Protein AF-A0A0G4KZ45-F1 (afdb_monomer_lite)

pLDDT: mean 85.66, std 16.25, range [34.19, 98.19]

Organism: Verticillium longisporum (NCBI:txid100787)

Foldseek 3Di:
DDDPQVRFLCCLACVLLVQLVLQLDPPRPDQEEEREQYPPQALVSQQSHDHEYEYEHELVDDPVSQVSNVVNHPYNYHGYYNNHDDRQLLTSPPPCVPVVSVVVNVVVVVVVVVSVVVRD

Secondary structure (DSSP, 8-state):
----HHHHHHHHHHHHHHHHHHHHSTT---S-EEEES-SS--HHHHTT--S-EEEEEETTS-HHHHHHHHHH--SSEEEEEETTSPTTTTTTT--TTSHHHHHHHHHHHHHHHHHHHHH-

Structure (mmCIF, N/CA/C/O backbone):
data_AF-A0A0G4KZ45-F1
#
_entry.id   AF-A0A0G4KZ45-F1
#
loop_
_atom_site.group_PDB
_atom_site.id
_atom_site.type_symbol
_atom_site.label_atom_id
_atom_site.label_alt_id
_atom_site.label_comp_id
_atom_site.label_asym_id
_atom_site.label_entity_id
_atom_site.label_seq_id
_atom_site.pdbx_PDB_ins_code
_atom_site.Cartn_x
_atom_site.Cartn_y
_atom_site.Cartn_z
_atom_site.occupancy
_atom_site.B_iso_or_equiv
_atom_site.auth_seq_id
_atom_site.auth_comp_id
_atom_site.auth_asym_id
_atom_site.auth_atom_id
_atom_site.pdbx_PDB_model_num
ATOM 1 N N . PHE A 1 1 ? -13.980 4.858 -21.211 1.00 35.38 1 PHE A N 1
ATOM 2 C CA . PHE A 1 1 ? -13.000 5.096 -20.142 1.00 35.38 1 PHE A CA 1
ATOM 3 C C . PHE A 1 1 ? -11.652 5.315 -20.805 1.00 35.38 1 PHE A C 1
ATOM 5 O O . PHE A 1 1 ? -11.023 4.351 -21.201 1.00 35.38 1 PHE A O 1
ATOM 12 N N . HIS A 1 2 ? -11.294 6.572 -21.067 1.00 34.19 2 HIS A N 1
ATOM 13 C CA . HIS A 1 2 ? -9.944 6.962 -21.479 1.00 34.19 2 HIS A CA 1
ATOM 14 C C . HIS A 1 2 ? -9.430 7.865 -20.356 1.00 34.19 2 HIS A C 1
ATOM 16 O O . HIS A 1 2 ? -9.641 9.074 -20.404 1.00 34.19 2 HIS A O 1
ATOM 22 N N . GLY A 1 3 ? -8.904 7.252 -19.295 1.00 38.91 3 GLY A N 1
ATOM 23 C CA . GLY A 1 3 ? -8.049 7.942 -18.331 1.00 38.91 3 GLY A CA 1
ATOM 24 C C . GLY A 1 3 ? -6.660 8.047 -18.948 1.00 38.91 3 GLY A C 1
ATOM 25 O O . GLY A 1 3 ? -6.216 7.116 -19.624 1.00 38.91 3 GLY A O 1
ATOM 26 N N . ASN A 1 4 ? -6.017 9.204 -18.829 1.00 43.69 4 ASN A N 1
ATOM 27 C CA . ASN A 1 4 ? -4.635 9.348 -19.260 1.00 43.69 4 ASN A CA 1
ATOM 28 C C . ASN A 1 4 ? -3.756 8.568 -18.274 1.00 43.69 4 ASN A C 1
ATOM 30 O O . ASN A 1 4 ? -4.000 8.631 -17.075 1.00 43.69 4 ASN A O 1
ATOM 34 N N . ALA A 1 5 ? -2.732 7.866 -18.760 1.00 51.53 5 ALA A N 1
ATOM 35 C CA . ALA A 1 5 ? -1.829 7.046 -17.943 1.00 51.53 5 ALA A CA 1
ATOM 36 C C . ALA A 1 5 ? -1.323 7.768 -16.674 1.00 51.53 5 ALA A C 1
ATOM 38 O O . ALA A 1 5 ? -1.264 7.197 -15.591 1.00 51.53 5 ALA A O 1
ATOM 39 N N . ASN A 1 6 ? -1.044 9.067 -16.805 1.00 50.06 6 ASN A N 1
ATOM 40 C CA . ASN A 1 6 ? -0.576 9.907 -15.705 1.00 50.06 6 ASN A CA 1
ATOM 41 C C . ASN A 1 6 ? -1.636 10.168 -14.619 1.00 50.06 6 ASN A C 1
ATOM 43 O O . ASN A 1 6 ? -1.269 10.421 -13.474 1.00 50.06 6 ASN A O 1
ATOM 47 N N . ASP A 1 7 ? -2.925 10.147 -14.966 1.00 48.22 7 ASP A N 1
ATOM 48 C CA . ASP A 1 7 ? -4.016 10.440 -14.031 1.00 48.22 7 ASP A CA 1
ATOM 49 C C . ASP A 1 7 ? -4.279 9.238 -13.116 1.00 48.22 7 ASP A C 1
ATOM 51 O O . ASP A 1 7 ? -4.459 9.416 -11.911 1.00 48.22 7 ASP A O 1
ATOM 55 N N . ASP A 1 8 ? -4.220 8.022 -13.668 1.00 51.62 8 ASP A N 1
ATOM 56 C CA . ASP A 1 8 ? -4.355 6.782 -12.898 1.00 51.62 8 ASP A CA 1
ATOM 57 C C . ASP A 1 8 ? -3.182 6.642 -11.912 1.00 51.62 8 ASP A C 1
ATOM 59 O O . ASP A 1 8 ? -3.398 6.447 -10.715 1.00 51.62 8 ASP A O 1
ATOM 63 N N . ASP A 1 9 ? -1.941 6.853 -12.369 1.00 54.38 9 ASP A N 1
ATOM 64 C CA . ASP A 1 9 ? -0.749 6.838 -11.509 1.00 54.38 9 ASP A CA 1
ATOM 65 C C . ASP A 1 9 ? -0.830 7.887 -10.395 1.00 54.38 9 ASP A C 1
ATOM 67 O O . ASP A 1 9 ? -0.567 7.578 -9.232 1.00 54.38 9 ASP A O 1
ATOM 71 N N . ALA A 1 10 ? -1.229 9.121 -10.726 1.00 51.31 10 ALA A N 1
ATOM 72 C CA . ALA A 1 10 ? -1.404 10.184 -9.744 1.00 51.31 10 ALA A CA 1
ATOM 73 C C . ALA A 1 10 ? -2.470 9.815 -8.704 1.00 51.31 10 ALA A C 1
ATOM 75 O O . ALA A 1 10 ? -2.303 10.123 -7.525 1.00 51.31 10 ALA A O 1
ATOM 76 N N . GLN A 1 11 ? -3.536 9.123 -9.104 1.00 51.94 11 GLN A N 1
ATOM 77 C CA . GLN A 1 11 ? -4.604 8.713 -8.202 1.00 51.94 11 GLN A CA 1
ATOM 78 C C . GLN A 1 11 ? -4.188 7.578 -7.262 1.00 51.94 11 GLN A C 1
ATOM 80 O O . GLN A 1 11 ? -4.632 7.575 -6.124 1.00 51.94 11 GLN A O 1
ATOM 85 N N . TYR A 1 12 ? -3.300 6.665 -7.648 1.00 55.44 12 TYR A N 1
ATOM 86 C CA . TYR A 1 12 ? -2.748 5.669 -6.714 1.00 55.44 12 TYR A CA 1
ATOM 87 C C . TYR A 1 12 ? -1.633 6.257 -5.829 1.00 55.44 12 TYR A C 1
ATOM 89 O O . TYR A 1 12 ? -1.585 6.004 -4.626 1.00 55.44 12 TYR A O 1
ATOM 97 N N . CYS A 1 13 ? -0.816 7.141 -6.401 1.00 58.03 13 CYS A N 1
ATOM 98 C CA . CYS A 1 13 ? 0.292 7.834 -5.752 1.00 58.03 13 CYS A CA 1
ATOM 99 C C . CYS A 1 13 ? -0.177 8.844 -4.685 1.00 58.03 13 CYS A C 1
ATOM 101 O O . CYS A 1 13 ? 0.064 8.664 -3.490 1.00 58.03 13 CYS A O 1
ATOM 103 N N . TRP A 1 14 ? -0.894 9.895 -5.101 1.00 51.59 14 TRP A N 1
ATOM 104 C CA . TRP A 1 14 ? -1.488 10.898 -4.208 1.00 51.59 14 TRP A CA 1
ATOM 105 C C . TRP A 1 14 ? -2.760 10.397 -3.529 1.00 51.59 14 TRP A C 1
ATOM 107 O O . TRP A 1 14 ? -3.079 10.849 -2.426 1.00 51.59 14 TRP A O 1
ATOM 117 N N . GLY A 1 15 ? -3.493 9.462 -4.138 1.00 59.09 15 GLY A N 1
ATOM 118 C CA . GLY A 1 15 ? -4.676 8.899 -3.490 1.00 59.09 15 GLY A CA 1
ATOM 119 C C . GLY A 1 15 ? -4.345 8.037 -2.282 1.00 59.09 15 GLY A C 1
ATOM 120 O O . GLY A 1 15 ? -5.210 7.915 -1.426 1.00 59.09 15 GLY A O 1
ATOM 121 N N . GLY A 1 16 ? -3.105 7.560 -2.116 1.00 59.69 16 GLY A N 1
ATOM 122 C CA . GLY A 1 16 ? -2.644 6.995 -0.845 1.00 59.69 16 GLY A CA 1
ATOM 123 C C . GLY A 1 16 ? -2.753 7.991 0.317 1.00 59.69 16 GLY A C 1
ATOM 124 O O . GLY A 1 16 ? -3.296 7.661 1.371 1.00 59.69 16 GLY A O 1
ATOM 125 N N . LYS A 1 17 ? -2.334 9.244 0.096 1.00 62.59 17 LYS A N 1
ATOM 126 C CA . LYS A 1 17 ? -2.448 10.323 1.090 1.00 62.59 17 LYS A CA 1
ATOM 127 C C . LYS A 1 17 ? -3.892 10.770 1.304 1.00 62.59 17 LYS A C 1
ATOM 129 O O . LYS A 1 17 ? -4.308 11.060 2.419 1.00 62.59 17 LYS A O 1
ATOM 134 N N . VAL A 1 18 ? -4.696 10.806 0.242 1.00 61.44 18 VAL A N 1
ATOM 135 C CA . VAL A 1 18 ? -6.136 11.079 0.381 1.00 61.44 18 VAL A CA 1
ATOM 136 C C . VAL A 1 18 ? -6.823 9.953 1.158 1.00 61.44 18 VAL A C 1
ATOM 138 O O . VAL A 1 18 ? -7.663 10.228 2.009 1.00 61.44 18 VAL A O 1
ATOM 141 N N . ALA A 1 19 ? -6.445 8.696 0.927 1.00 70.31 19 ALA A N 1
ATOM 142 C CA . ALA A 1 19 ? -6.999 7.549 1.630 1.00 70.31 19 ALA A CA 1
ATOM 143 C C . ALA A 1 19 ? -6.682 7.599 3.131 1.00 70.31 19 ALA A C 1
ATOM 145 O O . ALA A 1 19 ? -7.594 7.415 3.938 1.00 70.31 19 ALA A O 1
ATOM 146 N N . THR A 1 20 ? -5.444 7.907 3.534 1.00 66.50 20 THR A N 1
ATOM 147 C CA . THR A 1 20 ? -5.102 8.080 4.959 1.00 66.50 20 THR A CA 1
ATOM 148 C C . THR A 1 20 ? -5.854 9.256 5.580 1.00 66.50 20 THR A C 1
ATOM 150 O O . THR A 1 20 ? -6.453 9.102 6.645 1.00 66.50 20 THR A O 1
ATOM 153 N N . LEU A 1 21 ? -5.925 10.401 4.893 1.00 69.25 21 LEU A N 1
ATOM 154 C CA . LEU A 1 21 ? -6.643 11.583 5.380 1.00 69.25 21 LEU A CA 1
ATOM 155 C C . LEU A 1 21 ? -8.141 11.322 5.579 1.00 69.25 21 LEU A C 1
ATOM 157 O O . LEU A 1 21 ? -8.678 11.615 6.648 1.00 69.25 21 LEU A O 1
ATOM 161 N N . VAL A 1 22 ? -8.827 10.748 4.585 1.00 71.00 22 VAL A N 1
ATOM 162 C CA . VAL A 1 22 ? -10.274 10.504 4.685 1.00 71.00 22 VAL A CA 1
ATOM 163 C C . VAL A 1 22 ? -10.579 9.426 5.721 1.00 71.00 22 VAL A C 1
ATOM 165 O O . VAL A 1 22 ? -11.533 9.567 6.484 1.00 71.00 22 VAL A O 1
ATOM 168 N N . THR A 1 23 ? -9.742 8.391 5.821 1.00 74.50 23 THR A N 1
ATOM 169 C CA . THR A 1 23 ? -9.948 7.330 6.818 1.00 74.50 23 THR A CA 1
ATOM 170 C C . THR A 1 23 ? -9.607 7.721 8.250 1.00 74.50 23 THR A C 1
ATOM 172 O O . THR A 1 23 ? -9.964 6.999 9.184 1.00 74.50 23 THR A O 1
ATOM 175 N N . SER A 1 24 ? -8.964 8.873 8.428 1.00 73.69 24 SER A N 1
ATOM 176 C CA . SER A 1 24 ? -8.682 9.448 9.741 1.00 73.69 24 SER A CA 1
ATOM 177 C C . SER A 1 24 ? -9.812 10.335 10.271 1.00 73.69 24 SER A C 1
ATOM 179 O O . SER A 1 24 ? -9.903 10.570 11.481 1.00 73.69 24 SER A O 1
ATOM 181 N N . GLY A 1 25 ? -10.701 10.814 9.395 1.00 78.19 25 GLY A N 1
ATOM 182 C CA . GLY A 1 25 ? -11.841 11.653 9.768 1.00 78.19 25 GLY A CA 1
ATOM 183 C C . GLY A 1 25 ? -12.875 10.917 10.627 1.00 78.19 25 GLY A C 1
ATOM 184 O O . GLY A 1 25 ? -13.052 9.707 10.513 1.00 78.19 25 GLY A O 1
ATOM 185 N N . ASP A 1 26 ? -13.5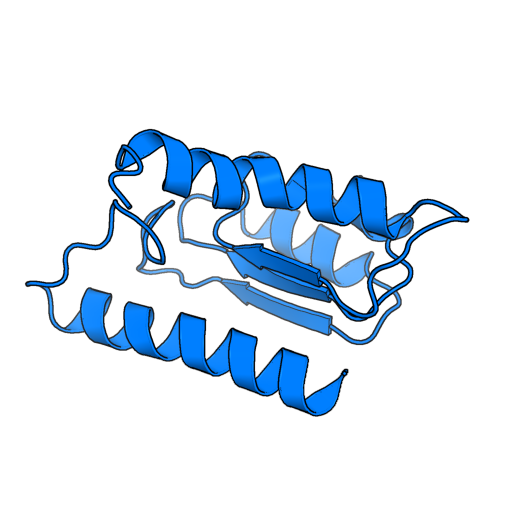79 11.648 11.495 1.00 76.31 26 ASP A N 1
ATOM 186 C CA . ASP A 1 26 ? -14.640 11.074 12.342 1.00 76.31 26 ASP A CA 1
ATOM 187 C C . ASP A 1 26 ? -15.890 10.674 11.541 1.00 76.31 26 ASP A C 1
ATOM 189 O O . ASP A 1 26 ? -16.588 9.736 11.913 1.00 76.31 26 ASP A O 1
ATOM 193 N N . GLU A 1 27 ? -16.135 11.331 10.404 1.00 82.31 27 GLU A N 1
ATOM 194 C CA . GLU A 1 27 ? -17.236 11.020 9.479 1.00 82.31 27 GLU A CA 1
ATOM 195 C C . GLU A 1 27 ? -16.822 10.043 8.359 1.00 82.31 27 GLU A C 1
ATOM 197 O O . GLU A 1 27 ? -17.489 9.966 7.328 1.00 82.31 27 GLU A O 1
ATOM 202 N N . ASN A 1 28 ? -15.706 9.317 8.521 1.00 81.81 28 ASN A N 1
ATOM 203 C CA . ASN A 1 28 ? -15.175 8.410 7.501 1.00 81.81 28 ASN A CA 1
ATOM 204 C C . ASN A 1 28 ? -16.231 7.371 7.040 1.00 81.81 28 ASN A C 1
ATOM 206 O O . ASN A 1 28 ? -16.632 6.521 7.839 1.00 81.81 28 ASN A O 1
ATOM 210 N N . PRO A 1 29 ? -16.639 7.365 5.753 1.00 83.50 29 PRO A N 1
ATOM 211 C CA . PRO A 1 29 ? -17.633 6.423 5.238 1.00 83.50 29 PRO A CA 1
ATOM 212 C C . PRO A 1 29 ? -17.037 5.070 4.813 1.00 83.50 29 PRO A C 1
ATOM 214 O O . PRO A 1 29 ? -17.782 4.148 4.474 1.00 83.50 29 PRO A O 1
ATOM 217 N N . PHE A 1 30 ? -15.709 4.942 4.764 1.00 87.38 30 PHE A N 1
ATOM 218 C CA . PHE A 1 30 ? -15.031 3.752 4.255 1.00 87.38 30 PHE A CA 1
ATOM 219 C C . PHE A 1 30 ? -14.825 2.702 5.345 1.00 87.38 30 PHE A C 1
ATOM 221 O O . PHE A 1 30 ? -14.598 3.027 6.506 1.00 87.38 30 PHE A O 1
ATOM 228 N N . LYS A 1 31 ? -14.859 1.424 4.952 1.00 90.19 31 LYS A N 1
ATOM 229 C CA . LYS A 1 31 ? -14.642 0.276 5.851 1.00 90.19 31 LYS A CA 1
ATOM 230 C C . LYS A 1 31 ? -13.217 -0.273 5.835 1.00 90.19 31 LYS A C 1
ATOM 232 O O . LYS A 1 31 ? -12.841 -0.974 6.759 1.00 90.19 31 LYS A O 1
ATOM 237 N N . ALA A 1 32 ? -12.457 0.020 4.788 1.00 91.19 32 ALA A N 1
ATOM 238 C CA . ALA A 1 32 ? -11.057 -0.344 4.617 1.00 91.19 32 ALA A CA 1
ATOM 239 C C . ALA A 1 32 ? -10.450 0.569 3.541 1.00 91.19 32 ALA A C 1
ATOM 241 O O . ALA A 1 32 ? -11.191 1.156 2.747 1.00 91.19 32 ALA A O 1
ATOM 242 N N . ALA A 1 33 ? -9.125 0.678 3.496 1.00 92.69 33 ALA A N 1
ATOM 243 C CA . ALA A 1 33 ? -8.419 1.488 2.508 1.00 92.69 33 ALA A CA 1
ATOM 244 C C . ALA A 1 33 ? -7.146 0.812 1.995 1.00 92.69 33 ALA A C 1
ATOM 246 O O . ALA A 1 33 ? -6.566 -0.051 2.652 1.00 92.69 33 ALA A O 1
ATOM 247 N N . ALA A 1 34 ? -6.727 1.230 0.802 1.00 91.56 34 ALA A N 1
ATOM 248 C CA . ALA A 1 34 ? -5.522 0.764 0.140 1.00 91.56 34 ALA A CA 1
ATOM 249 C C . ALA A 1 34 ? -4.692 1.953 -0.350 1.00 91.56 34 ALA A C 1
ATOM 251 O O . ALA A 1 34 ? -5.241 2.930 -0.858 1.00 91.56 34 ALA A O 1
ATOM 252 N N . SER A 1 35 ? -3.376 1.835 -0.222 1.00 92.75 35 SER A N 1
ATOM 253 C CA . SER A 1 35 ? -2.383 2.773 -0.730 1.00 92.75 35 SER A CA 1
ATOM 254 C C . SER A 1 35 ? -1.375 1.999 -1.570 1.00 92.75 35 SER A C 1
ATOM 256 O O . SER A 1 35 ? -0.709 1.091 -1.072 1.00 92.75 35 SER A O 1
ATOM 258 N N . ILE A 1 36 ? -1.314 2.298 -2.863 1.00 92.62 36 ILE A N 1
ATOM 259 C CA . ILE A 1 36 ? -0.580 1.502 -3.848 1.00 92.62 36 ILE A CA 1
ATOM 260 C C . ILE A 1 36 ? 0.476 2.399 -4.472 1.00 92.62 36 ILE A C 1
ATOM 262 O O . ILE A 1 36 ? 0.127 3.466 -4.966 1.00 92.62 36 ILE A O 1
ATOM 266 N N . HIS A 1 37 ? 1.744 1.982 -4.388 1.00 89.38 37 HIS A N 1
ATOM 267 C CA . HIS A 1 37 ? 2.929 2.780 -4.719 1.00 89.38 37 HIS A CA 1
ATOM 268 C C . HIS A 1 37 ? 2.756 4.256 -4.298 1.00 89.38 37 HIS A C 1
ATOM 270 O O . HIS A 1 37 ? 2.611 5.134 -5.148 1.00 89.38 37 HIS A O 1
ATOM 276 N N . PRO A 1 38 ? 2.655 4.541 -2.984 1.00 85.75 38 PRO A N 1
ATOM 277 C CA . PRO A 1 38 ? 2.441 5.900 -2.493 1.00 85.75 38 PRO A CA 1
ATOM 278 C C . PRO A 1 38 ? 3.677 6.777 -2.670 1.00 85.75 38 PRO A C 1
ATOM 280 O O . PRO A 1 38 ? 4.764 6.411 -2.233 1.00 85.75 38 PRO A O 1
ATOM 283 N N . ALA A 1 39 ? 3.513 7.997 -3.185 1.00 81.19 39 ALA A N 1
ATOM 284 C CA . ALA A 1 39 ? 4.578 8.986 -3.030 1.00 81.19 39 ALA A CA 1
ATOM 285 C C . ALA A 1 39 ? 4.554 9.594 -1.630 1.00 81.19 39 ALA A C 1
ATOM 287 O O . ALA A 1 39 ? 3.496 9.777 -1.029 1.00 81.19 39 ALA A O 1
ATOM 288 N N . MET A 1 40 ? 5.737 10.006 -1.167 1.00 80.88 40 MET A N 1
ATOM 289 C CA . MET A 1 40 ? 5.908 10.777 0.068 1.00 80.88 40 MET A CA 1
ATOM 290 C C . MET A 1 40 ? 5.292 10.087 1.296 1.00 80.88 40 MET A C 1
ATOM 292 O O . MET A 1 40 ? 4.534 10.711 2.035 1.00 80.88 40 MET A O 1
ATOM 296 N N . VAL A 1 41 ? 5.616 8.806 1.506 1.00 86.06 41 VAL A N 1
ATOM 297 C CA . VAL A 1 41 ? 5.198 8.063 2.705 1.00 86.06 41 VAL A CA 1
ATOM 298 C C . VAL A 1 41 ? 5.646 8.810 3.961 1.00 86.06 41 VAL A C 1
ATOM 300 O O . VAL A 1 41 ? 6.844 8.955 4.208 1.00 86.06 41 VAL A O 1
ATOM 303 N N . ASP A 1 42 ? 4.675 9.262 4.752 1.00 88.56 42 ASP A N 1
ATOM 304 C CA . ASP A 1 42 ? 4.886 9.925 6.035 1.00 88.56 42 ASP A CA 1
ATOM 305 C C . ASP A 1 42 ? 4.304 9.050 7.158 1.00 88.56 42 ASP A C 1
ATOM 307 O O . ASP A 1 42 ? 3.090 8.833 7.190 1.00 88.56 42 ASP A O 1
ATOM 311 N N . PRO A 1 43 ? 5.126 8.532 8.087 1.00 90.19 43 PRO A N 1
ATOM 312 C CA . PRO A 1 43 ? 4.652 7.731 9.214 1.00 90.19 43 PRO A CA 1
ATOM 313 C C . PRO A 1 43 ? 3.581 8.405 10.080 1.00 90.19 43 PRO A C 1
ATOM 315 O O . PRO A 1 43 ? 2.809 7.714 10.744 1.00 90.19 43 PRO A O 1
ATOM 318 N N . GLU A 1 44 ? 3.507 9.738 10.091 1.00 89.38 44 GLU A N 1
ATOM 319 C CA . GLU A 1 44 ? 2.474 10.459 10.837 1.00 89.38 44 GLU A CA 1
ATOM 320 C C . GLU A 1 44 ? 1.071 10.234 10.254 1.00 89.38 44 GLU A C 1
ATOM 322 O O . GLU A 1 44 ? 0.106 10.145 11.018 1.00 89.38 44 GLU A O 1
ATOM 327 N N . ASP A 1 45 ? 0.957 10.042 8.934 1.00 87.12 45 ASP A N 1
ATOM 328 C CA . ASP A 1 45 ? -0.323 9.798 8.256 1.00 87.12 45 ASP A CA 1
ATOM 329 C C . ASP A 1 45 ? -0.972 8.475 8.718 1.00 87.12 45 ASP A C 1
ATOM 331 O O . ASP A 1 45 ? -2.194 8.336 8.679 1.00 87.12 45 ASP A O 1
ATOM 335 N N . ALA A 1 46 ? -0.184 7.509 9.207 1.00 90.69 46 ALA A N 1
ATOM 336 C CA . ALA A 1 46 ? -0.681 6.222 9.699 1.00 90.69 46 ALA A CA 1
ATOM 337 C C . ALA A 1 46 ? -1.410 6.317 11.048 1.00 90.69 46 ALA A C 1
ATOM 339 O O . ALA A 1 46 ? -2.312 5.522 11.317 1.00 90.69 46 ALA A O 1
ATOM 340 N N . LYS A 1 47 ? -1.043 7.276 11.910 1.00 88.75 47 LYS A N 1
ATOM 341 C CA . LYS A 1 47 ? -1.564 7.365 13.290 1.00 88.75 47 LYS A CA 1
ATOM 342 C C . LYS A 1 47 ? -3.057 7.673 13.344 1.00 88.75 47 LYS A C 1
ATOM 344 O O . LYS A 1 47 ? -3.722 7.327 14.318 1.00 88.75 47 LYS A O 1
ATOM 349 N N . GLY A 1 48 ? -3.562 8.360 12.323 1.00 85.81 48 GLY A N 1
ATOM 350 C CA . GLY A 1 48 ? -4.965 8.737 12.226 1.00 85.81 48 GLY A CA 1
ATOM 351 C C . GLY A 1 48 ? -5.859 7.639 11.661 1.00 85.81 48 GLY A C 1
ATOM 352 O O . GLY A 1 48 ? -7.061 7.702 11.882 1.00 85.81 48 GLY A O 1
ATOM 353 N N . VAL A 1 49 ? -5.308 6.641 10.965 1.00 91.75 49 VAL A N 1
ATOM 354 C CA . VAL A 1 49 ? -6.087 5.655 10.204 1.00 91.75 49 VAL A CA 1
ATOM 355 C C . VAL A 1 49 ? -6.940 4.791 11.135 1.00 91.75 49 VAL A C 1
ATOM 357 O O . VAL A 1 49 ? -6.423 4.091 12.004 1.00 91.75 49 VAL A O 1
ATOM 360 N N . LYS A 1 50 ? -8.265 4.805 10.925 1.00 91.94 50 LYS A N 1
ATOM 361 C CA . LYS A 1 50 ? -9.246 4.102 11.783 1.00 91.94 50 LYS A CA 1
ATOM 362 C C . LYS A 1 50 ? -9.804 2.808 11.188 1.00 91.94 50 LYS A C 1
ATOM 364 O O . LYS A 1 50 ? -10.640 2.163 11.814 1.00 91.94 50 LYS A O 1
ATOM 369 N N . VAL A 1 51 ? -9.382 2.427 9.985 1.00 93.81 51 VAL A N 1
ATOM 370 C CA . VAL A 1 51 ? -9.922 1.270 9.250 1.00 93.81 51 VAL A CA 1
ATOM 371 C C . VAL A 1 51 ? -8.807 0.338 8.803 1.00 93.81 51 VAL A C 1
ATOM 373 O O . VAL A 1 51 ? -7.687 0.812 8.636 1.00 93.81 51 VAL A O 1
ATOM 376 N N . PRO A 1 52 ? -9.085 -0.957 8.563 1.00 96.38 52 PRO A N 1
ATOM 377 C CA . PRO A 1 52 ? -8.126 -1.856 7.945 1.00 96.38 52 PRO A CA 1
ATOM 378 C C . PRO A 1 52 ? -7.436 -1.233 6.727 1.00 96.38 52 PRO A C 1
ATOM 380 O O . PRO A 1 52 ? -8.104 -0.700 5.836 1.00 96.38 52 PRO A O 1
ATOM 383 N N . PHE A 1 53 ? -6.107 -1.296 6.695 1.00 95.38 53 PHE A N 1
ATOM 384 C CA . PHE A 1 53 ? -5.296 -0.567 5.726 1.00 95.38 53 PHE A CA 1
ATOM 385 C C . PHE A 1 53 ? -4.235 -1.452 5.070 1.00 95.38 53 PHE A C 1
ATOM 387 O O . PHE A 1 53 ? -3.459 -2.114 5.758 1.00 95.38 53 PHE A O 1
ATOM 394 N N . ILE A 1 54 ? -4.161 -1.430 3.742 1.00 96.44 54 ILE A N 1
ATOM 395 C CA . ILE A 1 54 ? -3.093 -2.086 2.979 1.00 96.44 54 ILE A CA 1
ATOM 396 C C . ILE A 1 54 ? -2.190 -1.048 2.307 1.00 96.44 54 ILE A C 1
ATOM 398 O O . ILE A 1 54 ? -2.687 -0.127 1.662 1.00 96.44 54 ILE A O 1
ATOM 402 N N . LEU A 1 55 ? -0.870 -1.204 2.439 1.00 95.81 55 LEU A N 1
ATOM 403 C CA . LEU A 1 55 ? 0.137 -0.402 1.742 1.00 95.81 55 LEU A CA 1
ATOM 404 C C . LEU A 1 55 ? 1.047 -1.317 0.918 1.00 95.81 55 LEU A C 1
ATOM 406 O O . LEU A 1 55 ? 1.769 -2.137 1.481 1.00 95.81 55 LEU A O 1
ATOM 410 N N . LEU A 1 56 ? 1.029 -1.161 -0.407 1.00 96.69 56 LEU A N 1
ATOM 411 C CA . LEU A 1 56 ? 1.940 -1.862 -1.316 1.00 96.69 56 LEU A CA 1
ATOM 412 C C . LEU A 1 56 ? 2.953 -0.869 -1.893 1.00 96.69 56 LEU A C 1
ATOM 414 O O . LEU A 1 56 ? 2.615 -0.094 -2.784 1.00 96.69 56 LEU A O 1
ATOM 418 N N . ALA A 1 57 ? 4.178 -0.866 -1.373 1.00 96.25 57 ALA A N 1
ATOM 419 C CA . ALA A 1 57 ? 5.261 0.004 -1.826 1.00 96.25 57 ALA A CA 1
ATOM 420 C C . ALA A 1 57 ? 6.029 -0.616 -3.004 1.00 96.25 57 ALA A C 1
ATOM 422 O O . ALA A 1 57 ? 6.034 -1.832 -3.190 1.00 96.25 57 ALA A O 1
ATOM 423 N N . SER A 1 58 ? 6.691 0.222 -3.794 1.00 95.62 58 SER A N 1
ATOM 424 C CA . SER A 1 58 ? 7.643 -0.162 -4.837 1.00 95.62 58 SER A CA 1
ATOM 425 C C . SER A 1 58 ? 9.084 -0.003 -4.332 1.00 95.62 58 SER A C 1
ATOM 427 O O . SER A 1 58 ? 9.323 0.297 -3.163 1.00 95.62 58 SER A O 1
ATOM 429 N N . LYS A 1 59 ? 10.072 -0.186 -5.210 1.00 95.06 59 LYS A N 1
ATOM 430 C CA . LYS A 1 59 ? 11.490 0.027 -4.878 1.00 95.06 59 LYS A CA 1
ATOM 431 C C . LYS A 1 59 ? 11.891 1.493 -4.697 1.00 95.06 59 LYS A C 1
ATOM 433 O O . LYS A 1 59 ? 13.020 1.762 -4.293 1.00 95.06 59 LYS A O 1
ATOM 438 N N . GLU A 1 60 ? 11.029 2.426 -5.091 1.00 93.81 60 GLU A N 1
ATOM 439 C CA . GLU A 1 60 ? 11.330 3.861 -5.092 1.00 93.81 60 GLU A CA 1
ATOM 440 C C . GLU A 1 60 ? 10.951 4.540 -3.769 1.00 93.81 60 GLU A C 1
ATOM 442 O O . GLU A 1 60 ? 11.497 5.594 -3.438 1.00 93.81 60 GLU A O 1
ATOM 447 N N . GLU A 1 61 ? 10.060 3.937 -2.981 1.00 91.31 61 GLU A N 1
ATOM 448 C CA . GLU A 1 61 ? 9.722 4.415 -1.645 1.00 91.31 61 GLU A CA 1
ATOM 449 C C . GLU A 1 61 ? 10.798 4.002 -0.619 1.00 91.31 61 GLU A C 1
ATOM 451 O O . GLU A 1 61 ? 11.240 2.851 -0.613 1.00 91.31 61 GLU A O 1
ATOM 456 N N . PRO A 1 62 ? 11.229 4.897 0.293 1.00 93.44 62 PRO A N 1
ATOM 457 C CA . PRO A 1 62 ? 12.238 4.552 1.293 1.00 93.44 62 PRO A CA 1
ATOM 458 C C . PRO A 1 62 ? 11.748 3.477 2.278 1.00 93.44 62 PRO A C 1
ATOM 460 O O . PRO A 1 62 ? 10.804 3.719 3.032 1.00 93.44 62 PRO A O 1
ATOM 463 N N . ASP A 1 63 ? 12.447 2.337 2.348 1.00 93.00 63 ASP A N 1
ATOM 464 C CA . ASP A 1 63 ? 12.134 1.219 3.262 1.00 93.00 63 ASP A CA 1
ATOM 465 C C . ASP A 1 63 ? 11.950 1.677 4.725 1.00 93.00 63 ASP A C 1
ATOM 467 O O . ASP A 1 63 ? 11.054 1.203 5.420 1.00 93.00 63 ASP A O 1
ATOM 471 N N . GLU A 1 64 ? 12.764 2.629 5.201 1.00 95.69 64 GLU A N 1
ATOM 472 C CA . GLU A 1 64 ? 12.655 3.169 6.566 1.00 95.69 64 GLU A CA 1
ATOM 473 C C . GLU A 1 64 ? 11.326 3.905 6.797 1.00 95.69 64 GLU A C 1
ATOM 475 O O . GLU A 1 64 ? 10.719 3.773 7.860 1.00 95.69 64 GLU A O 1
ATOM 480 N N . ALA A 1 65 ? 10.860 4.676 5.811 1.00 94.19 65 ALA A N 1
ATOM 481 C CA . ALA A 1 65 ? 9.596 5.399 5.912 1.00 94.19 65 ALA A CA 1
ATOM 482 C C . ALA A 1 65 ? 8.408 4.428 5.886 1.00 94.19 65 ALA A C 1
ATOM 484 O O . ALA A 1 65 ? 7.500 4.556 6.705 1.00 94.19 65 ALA A O 1
ATOM 485 N N . VAL A 1 66 ? 8.449 3.421 5.005 1.00 96.06 66 VAL A N 1
ATOM 486 C CA . VAL A 1 66 ? 7.432 2.359 4.926 1.00 96.06 66 VAL A CA 1
ATOM 487 C C . VAL A 1 66 ? 7.370 1.557 6.228 1.00 96.06 66 VAL A C 1
ATOM 489 O O . VAL A 1 66 ? 6.282 1.350 6.760 1.00 96.06 66 VAL A O 1
ATOM 492 N N . GLY A 1 67 ? 8.521 1.178 6.793 1.00 97.25 67 GLY A N 1
ATOM 493 C CA . GLY A 1 67 ? 8.585 0.457 8.066 1.00 97.25 67 GLY A CA 1
ATOM 494 C C . GLY A 1 67 ? 8.014 1.265 9.234 1.00 97.25 67 GLY A C 1
ATOM 495 O O . GLY A 1 67 ? 7.183 0.767 9.987 1.00 97.25 67 GLY A O 1
ATOM 496 N N . LYS A 1 68 ? 8.370 2.551 9.348 1.00 97.12 68 LYS A N 1
ATOM 497 C CA . LYS A 1 68 ? 7.798 3.433 10.383 1.00 97.12 68 LYS A CA 1
ATOM 498 C C . LYS A 1 68 ? 6.293 3.650 10.203 1.00 97.12 68 LYS A C 1
ATOM 500 O O . LYS A 1 68 ? 5.567 3.731 11.191 1.00 97.12 68 LYS A O 1
ATOM 505 N N . PHE A 1 69 ? 5.819 3.745 8.960 1.00 95.88 69 PHE A N 1
ATOM 506 C CA . PHE A 1 69 ? 4.389 3.818 8.660 1.00 95.88 69 PHE A CA 1
ATOM 507 C C . PHE A 1 69 ? 3.670 2.547 9.125 1.00 95.88 69 PHE A C 1
ATOM 509 O O . PHE A 1 69 ? 2.646 2.626 9.803 1.00 95.88 69 PHE A O 1
ATOM 516 N N . GLU A 1 70 ? 4.229 1.373 8.819 1.00 97.12 70 GLU A N 1
ATOM 517 C CA . GLU A 1 70 ? 3.698 0.097 9.293 1.00 97.12 70 GLU A CA 1
ATOM 518 C C . GLU A 1 70 ? 3.638 0.047 10.820 1.00 97.12 70 GLU A C 1
ATOM 520 O O . GLU A 1 70 ? 2.592 -0.293 11.368 1.00 97.12 70 GLU A O 1
ATOM 525 N N . GLU A 1 71 ? 4.714 0.401 11.522 1.00 97.62 71 GLU A N 1
ATOM 526 C CA . GLU A 1 71 ? 4.761 0.417 12.990 1.00 97.62 71 GLU A CA 1
ATOM 527 C C . GLU A 1 71 ? 3.690 1.332 13.602 1.00 97.62 71 GLU A C 1
ATOM 529 O O . GLU A 1 71 ? 3.068 0.979 14.608 1.00 97.62 71 GLU A O 1
ATOM 534 N N . ALA A 1 72 ? 3.436 2.482 12.974 1.00 96.12 72 ALA A N 1
ATOM 535 C CA . ALA A 1 72 ? 2.450 3.451 13.431 1.00 96.12 72 ALA A CA 1
ATOM 536 C C . ALA A 1 72 ? 0.993 2.989 13.226 1.00 96.12 72 ALA A C 1
ATOM 538 O O . ALA A 1 72 ? 0.132 3.372 14.021 1.00 96.12 72 ALA A O 1
ATOM 539 N N . LEU A 1 73 ? 0.699 2.128 12.241 1.00 95.06 73 LEU A N 1
ATOM 540 C CA . LEU A 1 73 ? -0.650 1.584 12.025 1.00 95.06 73 LEU A CA 1
ATOM 541 C C . LEU A 1 73 ? -1.113 0.693 13.196 1.00 95.06 73 LEU A C 1
ATOM 543 O O . LEU A 1 73 ? -0.510 -0.349 13.479 1.00 95.06 73 LEU A O 1
ATOM 547 N N . GLN A 1 74 ? -2.250 1.056 13.803 1.00 95.81 74 GLN A N 1
ATOM 548 C CA . GLN A 1 74 ? -2.890 0.346 14.930 1.00 95.81 74 GLN A CA 1
ATOM 549 C C . GLN A 1 74 ? -4.160 -0.435 14.534 1.00 95.81 74 GLN A C 1
ATOM 551 O O . GLN A 1 74 ? -4.992 -0.779 15.371 1.00 95.81 74 GLN A O 1
ATOM 556 N N . VAL A 1 75 ? -4.324 -0.699 13.242 1.00 95.25 75 VAL A N 1
ATOM 557 C CA . VAL A 1 75 ? -5.479 -1.372 12.629 1.00 95.25 75 VAL A CA 1
ATOM 558 C C . VAL A 1 75 ? -5.045 -2.695 11.995 1.00 95.25 75 VAL A C 1
ATOM 560 O O . VAL A 1 75 ? -3.848 -2.970 11.880 1.00 95.25 75 VAL A O 1
ATOM 563 N N . ALA A 1 76 ? -6.000 -3.520 11.550 1.00 96.88 76 ALA A N 1
ATOM 564 C CA . ALA A 1 76 ? -5.675 -4.655 10.688 1.00 96.88 76 ALA A CA 1
ATOM 565 C C . ALA A 1 76 ? -4.927 -4.147 9.445 1.00 96.88 76 ALA A C 1
ATOM 567 O O . ALA A 1 76 ? -5.402 -3.237 8.766 1.00 96.88 76 ALA A O 1
ATOM 568 N N . LYS A 1 77 ? -3.744 -4.697 9.172 1.00 97.00 77 LYS A N 1
ATOM 569 C CA . LYS A 1 77 ? -2.841 -4.140 8.165 1.00 97.00 77 LYS A CA 1
ATOM 570 C C . LYS A 1 77 ? -2.156 -5.198 7.317 1.00 97.00 77 LYS A C 1
ATOM 572 O O . LYS A 1 77 ? -1.944 -6.318 7.774 1.00 97.00 77 LYS A O 1
ATOM 577 N N . HIS A 1 78 ? -1.803 -4.811 6.096 1.00 97.94 78 HIS A N 1
ATOM 578 C CA . HIS A 1 78 ? -0.856 -5.516 5.230 1.00 97.94 78 HIS A CA 1
ATOM 579 C C . HIS A 1 78 ? 0.086 -4.471 4.645 1.00 97.94 78 HIS A C 1
ATOM 581 O O . HIS A 1 78 ? -0.366 -3.597 3.910 1.00 97.94 78 HIS A O 1
ATOM 587 N N . VAL A 1 79 ? 1.370 -4.521 4.988 1.00 97.44 79 VAL A N 1
ATOM 588 C CA . VAL A 1 79 ? 2.379 -3.621 4.420 1.00 97.44 79 VAL A CA 1
ATOM 589 C C . VAL A 1 79 ? 3.449 -4.464 3.755 1.00 97.44 79 VAL A C 1
ATOM 591 O O . VAL A 1 79 ? 3.950 -5.420 4.340 1.00 97.44 79 VAL A O 1
ATOM 594 N N . GLU A 1 80 ? 3.758 -4.151 2.502 1.00 97.62 80 GLU A N 1
ATOM 595 C CA . GLU A 1 80 ? 4.710 -4.930 1.723 1.00 97.62 80 GLU A CA 1
ATOM 596 C C . GLU A 1 80 ? 5.422 -4.060 0.689 1.00 97.62 80 GLU A C 1
ATOM 598 O O . GLU A 1 80 ? 4.785 -3.272 -0.010 1.00 97.62 80 GLU A O 1
ATOM 603 N N . THR A 1 81 ? 6.737 -4.247 0.554 1.00 97.38 81 THR A N 1
ATOM 604 C CA . THR A 1 81 ? 7.551 -3.581 -0.469 1.00 97.38 81 THR A CA 1
ATOM 605 C C . THR A 1 81 ? 7.905 -4.544 -1.599 1.00 97.38 81 THR A C 1
ATOM 607 O O . THR A 1 81 ? 8.598 -5.544 -1.398 1.00 97.38 81 THR A O 1
ATOM 610 N N . PHE A 1 82 ? 7.500 -4.194 -2.815 1.00 97.19 82 PHE A N 1
ATOM 611 C CA . PHE A 1 82 ? 7.796 -4.894 -4.060 1.00 97.19 82 PHE A CA 1
ATOM 612 C C . PHE A 1 82 ? 9.127 -4.367 -4.616 1.00 97.19 82 PHE A C 1
ATOM 614 O O . PHE A 1 82 ? 9.168 -3.490 -5.479 1.00 97.19 82 PHE A O 1
ATOM 621 N N . LYS A 1 83 ? 10.239 -4.865 -4.057 1.00 96.69 83 LYS A N 1
ATOM 622 C CA . LYS A 1 83 ? 11.595 -4.289 -4.205 1.00 96.69 83 LYS A CA 1
ATOM 623 C C . LYS A 1 83 ? 12.189 -4.309 -5.616 1.00 96.69 83 LYS A C 1
ATOM 625 O O . LYS A 1 83 ? 13.219 -3.681 -5.848 1.00 96.69 83 LYS A O 1
ATOM 630 N N . ASP A 1 84 ? 11.586 -5.027 -6.552 1.00 96.69 84 ASP A N 1
ATOM 631 C CA . ASP A 1 84 ? 11.989 -5.052 -7.959 1.00 96.69 84 ASP A CA 1
ATOM 632 C C . ASP A 1 84 ? 11.087 -4.196 -8.863 1.00 96.69 84 ASP A C 1
ATOM 634 O O . ASP A 1 84 ? 11.491 -3.836 -9.974 1.00 96.69 84 ASP A O 1
ATOM 638 N N . GLN A 1 85 ? 9.931 -3.760 -8.363 1.00 97.12 85 GLN A N 1
ATOM 639 C CA . GLN A 1 85 ? 8.944 -3.001 -9.124 1.00 97.12 85 GLN A CA 1
ATOM 640 C C . GLN A 1 85 ? 9.159 -1.491 -9.014 1.00 97.12 85 GLN A C 1
ATOM 642 O O . GLN A 1 85 ? 9.645 -0.992 -8.001 1.00 97.12 85 GLN A O 1
ATOM 647 N N . ILE A 1 86 ? 8.820 -0.761 -10.077 1.00 94.69 86 ILE A N 1
ATOM 648 C CA . ILE A 1 86 ? 8.885 0.710 -10.123 1.00 94.69 86 ILE A CA 1
ATOM 649 C C . ILE A 1 86 ? 7.646 1.348 -9.499 1.00 94.69 86 ILE A C 1
ATOM 651 O O . ILE A 1 86 ? 6.603 0.710 -9.380 1.00 94.69 86 ILE A O 1
ATOM 655 N N . HIS A 1 87 ? 7.710 2.635 -9.185 1.00 92.06 87 HIS A N 1
ATOM 656 C CA . HIS A 1 87 ? 6.503 3.382 -8.851 1.00 92.06 87 HIS A CA 1
ATOM 657 C C . HIS A 1 87 ? 5.526 3.365 -10.040 1.00 92.06 87 HIS A C 1
ATOM 659 O O . HIS A 1 87 ? 5.957 3.553 -11.179 1.00 92.06 87 HIS A O 1
ATOM 665 N N . GLY A 1 88 ? 4.224 3.160 -9.803 1.00 89.75 88 GLY A N 1
ATOM 666 C CA . GLY A 1 88 ? 3.216 3.032 -10.870 1.00 89.75 88 GLY A CA 1
ATOM 667 C C . GLY A 1 88 ? 3.086 1.631 -11.484 1.00 89.75 88 GLY A C 1
ATOM 668 O O . GLY A 1 88 ? 2.367 1.463 -12.467 1.00 89.75 88 GLY A O 1
ATOM 669 N N . TRP A 1 89 ? 3.764 0.613 -10.937 1.00 94.06 89 TRP A N 1
ATOM 670 C CA . TRP A 1 89 ? 3.753 -0.743 -11.506 1.00 94.06 89 TRP A CA 1
ATOM 671 C C . TRP A 1 89 ? 2.390 -1.439 -11.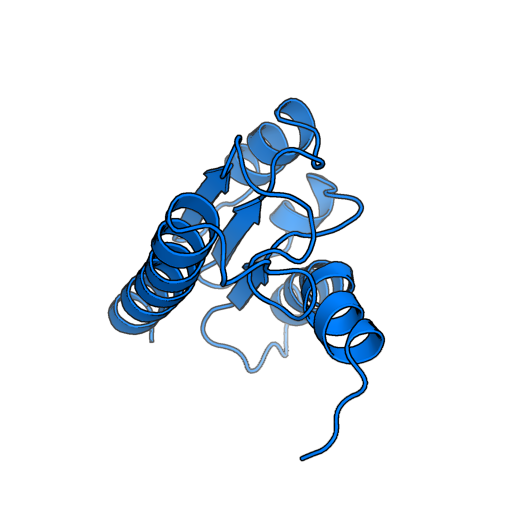469 1.00 94.06 89 TRP A C 1
ATOM 673 O O . TRP A 1 89 ? 2.178 -2.345 -12.258 1.00 94.06 89 TRP A O 1
ATOM 683 N N . MET A 1 90 ? 1.469 -1.046 -10.582 1.00 92.75 90 MET A N 1
ATOM 684 C CA . MET A 1 90 ? 0.082 -1.548 -10.574 1.00 92.75 90 MET A CA 1
ATOM 685 C C . MET A 1 90 ? -0.855 -0.681 -11.417 1.00 92.75 90 MET A C 1
ATOM 687 O O . MET A 1 90 ? -2.063 -0.885 -11.403 1.00 92.75 90 MET A O 1
ATOM 691 N N . ALA A 1 91 ? -0.318 0.292 -12.142 1.00 88.94 91 ALA A N 1
ATOM 692 C CA . ALA A 1 91 ? -1.074 1.259 -12.911 1.00 88.94 91 ALA A CA 1
ATOM 693 C C . ALA A 1 91 ? -0.452 1.395 -14.308 1.00 88.94 91 ALA A C 1
ATOM 695 O O . ALA A 1 91 ? -0.107 0.390 -14.935 1.00 88.94 91 ALA A O 1
ATOM 696 N N . ALA A 1 92 ? -0.352 2.608 -14.841 1.00 87.06 92 ALA A N 1
ATOM 697 C CA . ALA A 1 92 ? -0.070 2.798 -16.256 1.00 87.06 92 ALA A CA 1
ATOM 698 C C . ALA A 1 92 ? 1.411 2.619 -16.626 1.00 87.06 92 ALA A C 1
ATOM 700 O O . ALA A 1 92 ? 1.740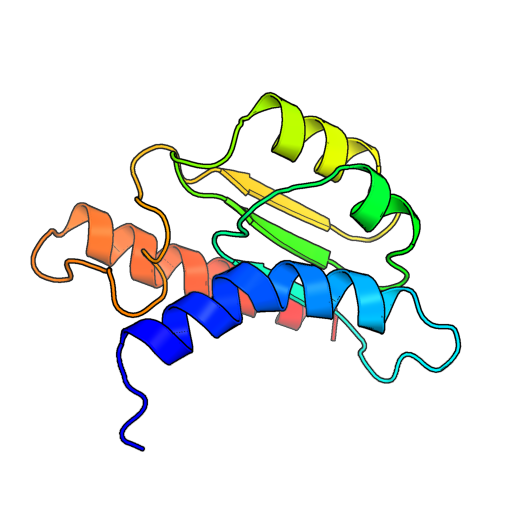 2.547 -17.811 1.00 87.06 92 ALA A O 1
ATOM 701 N N . ARG A 1 93 ? 2.307 2.529 -15.634 1.00 87.69 93 ARG A N 1
ATOM 702 C CA . ARG A 1 93 ? 3.758 2.349 -15.847 1.00 87.69 93 ARG A CA 1
ATOM 703 C C . ARG A 1 93 ? 4.180 0.882 -15.882 1.00 87.69 93 ARG A C 1
ATOM 705 O O . ARG A 1 93 ? 5.365 0.605 -16.037 1.00 87.69 93 ARG A O 1
ATOM 712 N N . ALA A 1 94 ? 3.242 -0.050 -15.729 1.00 90.69 94 ALA A N 1
ATOM 713 C CA . ALA A 1 94 ? 3.521 -1.474 -15.830 1.00 90.69 94 ALA A CA 1
ATOM 714 C C . ALA A 1 94 ? 4.007 -1.843 -17.243 1.00 90.69 94 ALA A C 1
ATOM 716 O O . ALA A 1 94 ? 3.270 -1.688 -18.217 1.00 90.69 94 ALA A O 1
ATOM 717 N N . ASP A 1 95 ? 5.223 -2.380 -17.351 1.00 94.31 95 ASP A N 1
ATOM 718 C CA . ASP A 1 95 ? 5.674 -3.058 -18.566 1.00 94.31 95 ASP A CA 1
ATOM 719 C C . ASP A 1 95 ? 5.153 -4.500 -18.565 1.00 94.31 95 ASP A C 1
ATOM 721 O O . ASP A 1 95 ? 5.760 -5.401 -17.994 1.00 94.31 95 ASP A O 1
ATOM 725 N N . LEU A 1 96 ? 3.984 -4.716 -19.167 1.00 93.50 96 LEU A N 1
ATOM 726 C CA . LEU A 1 96 ? 3.337 -6.031 -19.188 1.00 93.50 96 LEU A CA 1
ATOM 727 C C . LEU A 1 96 ? 3.946 -7.006 -20.212 1.00 93.50 96 LEU A C 1
ATOM 729 O O . LEU A 1 96 ? 3.469 -8.142 -20.305 1.00 93.50 96 LEU A O 1
ATOM 733 N N . GLU A 1 97 ? 4.962 -6.589 -20.977 1.00 96.44 97 GLU A N 1
ATOM 734 C CA . GLU A 1 97 ? 5.768 -7.491 -21.809 1.00 96.44 97 GLU A CA 1
ATOM 735 C C . GLU A 1 97 ? 6.877 -8.175 -20.992 1.00 96.44 97 GLU A C 1
ATOM 737 O O . GLU A 1 97 ? 7.314 -9.273 -21.345 1.00 96.44 97 GLU A O 1
ATOM 742 N N . ASP A 1 98 ? 7.293 -7.576 -19.871 1.00 97.69 98 ASP A N 1
ATOM 743 C CA . ASP A 1 98 ? 8.168 -8.215 -18.891 1.00 97.69 98 ASP A CA 1
ATOM 744 C C . ASP A 1 98 ? 7.353 -9.181 -18.011 1.00 97.69 98 ASP A C 1
ATOM 746 O O . ASP A 1 98 ? 6.468 -8.793 -17.242 1.00 97.69 98 ASP A O 1
ATOM 750 N N . GLU A 1 99 ? 7.663 -10.475 -18.104 1.00 97.88 99 GLU A N 1
ATOM 751 C CA . GLU A 1 99 ? 6.942 -11.518 -17.368 1.00 97.88 99 GLU A CA 1
ATOM 752 C C . GLU A 1 99 ? 7.045 -11.362 -15.842 1.00 97.88 99 GLU A C 1
ATOM 754 O O . GLU A 1 99 ? 6.100 -11.712 -15.133 1.00 97.88 99 GLU A O 1
ATOM 759 N N . ARG A 1 100 ? 8.141 -10.794 -15.318 1.00 97.44 100 ARG A N 1
ATOM 760 C CA . ARG A 1 100 ? 8.291 -10.535 -13.882 1.00 97.44 100 ARG A CA 1
ATOM 761 C C . ARG A 1 100 ? 7.391 -9.390 -13.432 1.00 97.44 100 ARG A C 1
ATOM 763 O O . ARG A 1 100 ? 6.733 -9.504 -12.399 1.00 97.44 100 ARG A O 1
ATOM 770 N N . VAL A 1 101 ? 7.335 -8.305 -14.203 1.00 97.19 101 VAL A N 1
ATOM 771 C CA . VAL A 1 101 ? 6.440 -7.170 -13.916 1.00 97.19 101 VAL A CA 1
ATOM 772 C C . VAL A 1 101 ? 4.983 -7.606 -14.013 1.00 97.19 101 VAL A C 1
ATOM 774 O O . VAL A 1 101 ? 4.180 -7.253 -13.157 1.00 97.19 101 VAL A O 1
ATOM 777 N N . LYS A 1 102 ? 4.633 -8.431 -15.000 1.00 97.56 102 LYS A N 1
ATOM 778 C CA . LYS A 1 102 ? 3.284 -8.982 -15.171 1.00 97.56 102 LYS A CA 1
ATOM 779 C C . LYS A 1 102 ? 2.871 -9.936 -14.046 1.00 97.56 102 LYS A C 1
ATOM 781 O O . LYS A 1 102 ? 1.716 -9.907 -13.613 1.00 97.56 102 LYS A O 1
ATOM 786 N N . GLU A 1 103 ? 3.786 -10.780 -13.570 1.00 98.19 103 GLU A N 1
ATOM 787 C CA . GLU A 1 103 ? 3.558 -11.635 -12.400 1.00 98.19 103 GLU A CA 1
ATOM 788 C C . GLU A 1 103 ? 3.242 -10.781 -11.170 1.00 98.19 103 GLU A C 1
ATOM 790 O O . GLU A 1 103 ? 2.221 -10.993 -10.507 1.00 98.19 103 GLU A O 1
ATOM 795 N N . GLU A 1 104 ? 4.087 -9.787 -10.896 1.00 98.00 104 GLU A N 1
ATOM 796 C CA . GLU A 1 104 ? 3.885 -8.895 -9.765 1.00 98.00 104 GLU A CA 1
ATOM 797 C C . GLU A 1 104 ? 2.603 -8.082 -9.945 1.00 98.00 104 GLU A C 1
ATOM 799 O O . GLU A 1 104 ? 1.814 -8.077 -9.000 1.00 98.00 104 GLU A O 1
ATOM 804 N N . TYR A 1 105 ? 2.310 -7.545 -11.149 1.00 96.12 105 TYR A N 1
ATOM 805 C CA . TYR A 1 105 ? 1.043 -6.881 -11.537 1.00 96.12 105 TYR A CA 1
ATOM 806 C C . TYR A 1 105 ? -0.162 -7.663 -11.009 1.00 96.12 105 TYR A C 1
ATOM 808 O O . TYR A 1 105 ? -0.955 -7.166 -10.206 1.00 96.12 105 TYR A O 1
ATOM 816 N N . ALA A 1 106 ? -0.260 -8.936 -11.402 1.00 97.12 106 ALA A N 1
ATOM 817 C CA . ALA A 1 106 ? -1.343 -9.814 -10.980 1.00 97.12 106 ALA A CA 1
ATOM 818 C C . ALA A 1 106 ? -1.331 -10.081 -9.465 1.00 97.12 106 ALA A C 1
ATOM 820 O O . ALA A 1 106 ? -2.393 -10.103 -8.832 1.00 97.12 106 ALA A O 1
ATOM 821 N N . ARG A 1 107 ? -0.146 -10.272 -8.871 1.00 98.00 107 ARG A N 1
ATOM 822 C CA . ARG A 1 107 ? 0.009 -10.527 -7.435 1.00 98.00 107 ARG A CA 1
ATOM 823 C C . ARG A 1 107 ? -0.457 -9.343 -6.595 1.00 98.00 107 ARG A C 1
ATOM 825 O O . ARG A 1 107 ? -1.208 -9.563 -5.653 1.00 98.00 107 ARG A O 1
ATOM 832 N N . GLY A 1 108 ? -0.098 -8.114 -6.957 1.00 96.31 108 GLY A N 1
ATOM 833 C CA . GLY A 1 108 ? -0.535 -6.899 -6.266 1.00 96.31 108 GLY A CA 1
ATOM 834 C C . GLY A 1 108 ? -2.047 -6.792 -6.179 1.00 96.31 108 GLY A C 1
ATOM 835 O O . GLY A 1 108 ? -2.604 -6.665 -5.088 1.00 96.31 108 GLY A O 1
ATOM 836 N N . TYR A 1 109 ? -2.731 -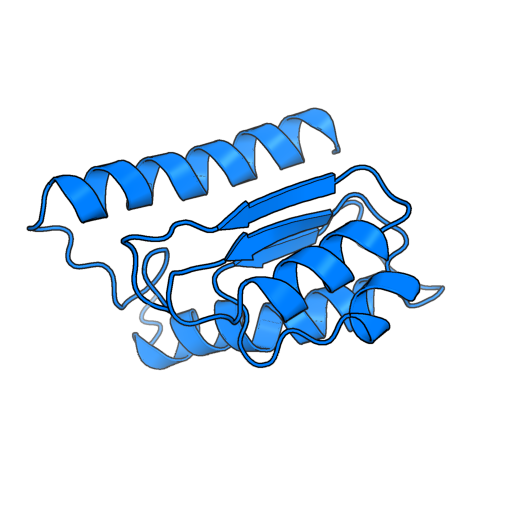6.923 -7.320 1.00 95.75 109 TYR A N 1
ATOM 837 C CA . TYR A 1 109 ? -4.195 -6.888 -7.354 1.00 95.75 109 TYR A CA 1
ATOM 838 C C . TYR A 1 109 ? -4.814 -8.021 -6.539 1.00 95.75 109 TYR A C 1
ATOM 840 O O . TYR A 1 109 ? -5.769 -7.791 -5.794 1.00 95.75 109 TYR A O 1
ATOM 848 N N . LYS A 1 110 ? -4.255 -9.233 -6.626 1.00 97.38 110 LYS A N 1
ATOM 849 C CA . LYS A 1 110 ? -4.702 -10.367 -5.814 1.00 97.38 110 LYS A CA 1
ATOM 850 C C . LYS A 1 110 ? -4.556 -10.080 -4.317 1.00 97.38 110 LYS A C 1
ATOM 852 O O . LYS A 1 110 ? -5.514 -10.295 -3.580 1.00 97.38 110 LYS A O 1
ATOM 857 N N . THR A 1 111 ? -3.418 -9.545 -3.875 1.00 97.62 111 THR A N 1
ATOM 858 C CA . THR A 1 111 ? -3.173 -9.179 -2.472 1.00 97.62 111 THR A CA 1
ATOM 859 C C . THR A 1 111 ? -4.203 -8.162 -1.977 1.00 97.62 111 THR A C 1
ATOM 861 O O . THR A 1 111 ? -4.781 -8.340 -0.906 1.00 97.62 111 THR A O 1
ATOM 864 N N . VAL A 1 112 ? -4.500 -7.131 -2.777 1.00 95.25 112 VAL A N 1
ATOM 865 C CA . VAL A 1 112 ? -5.515 -6.117 -2.448 1.00 95.25 112 VAL A CA 1
ATOM 866 C C . VAL A 1 112 ? -6.911 -6.735 -2.330 1.00 95.25 112 VAL A C 1
ATOM 868 O O . VAL A 1 112 ? -7.608 -6.498 -1.343 1.00 95.25 112 VAL A O 1
ATOM 871 N N . VAL A 1 113 ? -7.317 -7.566 -3.294 1.00 95.38 113 VAL A N 1
ATOM 872 C CA . VAL A 1 113 ? -8.624 -8.246 -3.273 1.00 95.38 113 VAL A CA 1
ATOM 873 C C . VAL A 1 113 ? -8.751 -9.170 -2.064 1.00 95.38 113 VAL A C 1
ATOM 875 O O . VAL A 1 113 ? -9.780 -9.153 -1.386 1.00 95.38 113 VAL A O 1
ATOM 878 N N . GLU A 1 114 ? -7.724 -9.961 -1.762 1.00 97.44 114 GLU A N 1
ATOM 879 C CA . GLU A 1 114 ? -7.718 -10.849 -0.597 1.00 97.44 114 GLU A CA 1
ATOM 880 C C . GLU A 1 114 ? -7.777 -10.070 0.719 1.00 97.44 114 GLU A C 1
ATOM 882 O O . GLU A 1 114 ? -8.464 -10.497 1.649 1.00 97.44 114 GLU A O 1
ATOM 887 N N . PHE A 1 115 ? -7.092 -8.927 0.803 1.00 96.56 115 PHE A N 1
ATOM 888 C CA . PHE A 1 115 ? -7.155 -8.055 1.968 1.00 96.56 115 PHE A CA 1
ATOM 889 C C . PHE A 1 115 ? -8.567 -7.503 2.175 1.00 96.56 115 PHE A C 1
ATOM 891 O O . PHE A 1 115 ? -9.131 -7.667 3.258 1.00 96.56 115 PHE A O 1
ATOM 898 N N . PHE A 1 116 ? -9.174 -6.912 1.143 1.00 92.69 116 PHE A N 1
ATOM 899 C CA . PHE A 1 116 ? -10.540 -6.396 1.239 1.00 92.69 116 PHE A CA 1
ATOM 900 C C . PHE A 1 116 ? -11.559 -7.503 1.525 1.00 92.69 116 PHE A C 1
ATOM 902 O O . PHE A 1 116 ? -12.422 -7.317 2.371 1.00 92.69 116 PHE A O 1
ATOM 909 N N . SER A 1 117 ? -11.422 -8.683 0.916 1.00 94.88 117 SER A N 1
ATOM 910 C CA . SER A 1 117 ? -12.332 -9.817 1.158 1.00 94.88 117 SER A CA 1
ATOM 911 C C . SER A 1 117 ? -12.329 -10.302 2.613 1.00 94.88 117 SER A C 1
ATOM 9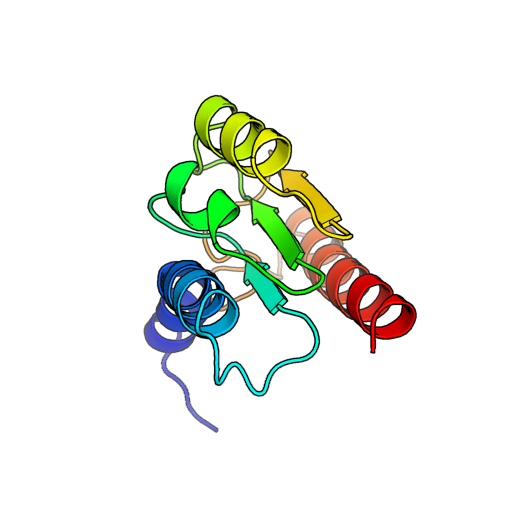13 O O . SER A 1 117 ? -13.302 -10.895 3.064 1.00 94.88 117 SER A O 1
ATOM 915 N N . LYS A 1 118 ? -11.234 -10.077 3.350 1.00 95.69 118 LYS A N 1
ATOM 916 C CA . LYS A 1 118 ? -11.118 -10.420 4.776 1.00 95.69 118 LYS A CA 1
ATOM 917 C C . LYS A 1 118 ? -11.628 -9.316 5.708 1.00 95.69 118 LYS A C 1
ATOM 919 O O . LYS A 1 118 ? -11.838 -9.594 6.884 1.00 95.69 118 LYS A O 1
ATOM 924 N N . ASN A 1 119 ? -11.767 -8.084 5.215 1.00 91.31 119 ASN A N 1
ATOM 925 C CA . ASN A 1 119 ? -11.962 -6.886 6.039 1.00 91.31 119 ASN A CA 1
ATOM 926 C C . ASN A 1 119 ? -13.211 -6.053 5.667 1.00 91.31 119 ASN A C 1
ATOM 928 O O . ASN A 1 119 ? -13.453 -5.029 6.307 1.00 91.31 119 ASN A O 1
ATOM 932 N N . LEU A 1 120 ? -13.995 -6.466 4.662 1.00 85.69 120 LEU A N 1
ATOM 933 C CA . LEU A 1 120 ? -15.281 -5.868 4.264 1.00 85.69 120 LEU A CA 1
ATOM 934 C C . LEU A 1 120 ? -16.462 -6.778 4.610 1.00 85.69 120 LEU A C 1
ATOM 936 O O . LEU A 1 120 ? -17.513 -6.208 5.004 1.00 85.69 120 LEU A O 1
#

Radius of gyration: 13.84 Å; chains: 1; bounding box: 30×23×37 Å

InterPro domains:
  IPR002925 Dienelactone hydrolase [PF01738] (12-118)
  IPR029058 Alpha/Beta hydrolase fold [G3DSA:3.40.50.1820] (12-120)
  IPR029058 Alpha/Beta hydrolase fold [SSF53474] (12-120)

Sequence (120 aa):
FHGN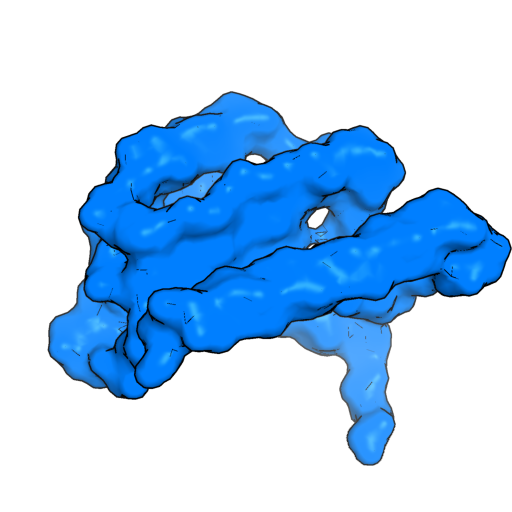ANDDDAQYCWGGKVATLVTSGDENPFKAAASIHPAMVDPEDAKGVKVPFILLASKEEPDEAVGKFEEALQVAKHVETFKDQIHGWMAARADLEDERVKEEYARGYKTVVEFFSKNL